Protein AF-A0A822HGH7-F1 (afdb_monomer_lite)

Sequence (177 aa):
ITEKNPNNEKKDKCKCSKGCSKRTCVCFKFGSGCNSSCGCGSSCQNMFNSLEYFFGNEKKYSANPCFSSWLVENVKNADELKQIDRKQLQQHIMKAACYSDACEFDDDLGEWAKEWKQISNDKKLNHMQKFFRMLLSNVQSSYYYSFCREDFEQDNCTWHCVKCQECVDWREWHCGE

Structure (mmCIF, N/CA/C/O backbone):
data_AF-A0A822HGH7-F1
#
_entry.id   AF-A0A822HGH7-F1
#
loop_
_atom_site.group_PDB
_atom_site.id
_atom_site.type_symbol
_atom_site.label_atom_id
_atom_site.label_alt_id
_atom_site.label_comp_id
_atom_site.label_asym_id
_atom_site.label_entity_id
_atom_site.label_seq_id
_atom_site.pdbx_PDB_ins_code
_atom_site.Cartn_x
_atom_site.Cartn_y
_atom_site.Cartn_z
_atom_site.occupancy
_atom_site.B_iso_or_equiv
_atom_site.auth_seq_id
_atom_site.auth_comp_id
_atom_site.auth_asym_id
_atom_site.auth_atom_id
_atom_site.pdbx_PDB_model_num
ATOM 1 N N . ILE A 1 1 ? 14.380 -26.237 8.081 1.00 32.56 1 ILE A N 1
ATOM 2 C CA . ILE A 1 1 ? 15.073 -25.334 7.133 1.00 32.56 1 ILE A CA 1
ATOM 3 C C . ILE A 1 1 ? 14.231 -24.071 7.096 1.00 32.56 1 ILE A C 1
ATOM 5 O O . ILE A 1 1 ? 13.066 -24.161 6.750 1.00 32.56 1 ILE A O 1
ATOM 9 N N . THR A 1 2 ? 14.737 -22.955 7.617 1.00 32.41 2 THR A N 1
ATOM 10 C CA . THR A 1 2 ? 14.019 -21.673 7.635 1.00 32.41 2 THR A CA 1
ATOM 11 C C . THR A 1 2 ? 14.131 -21.042 6.253 1.00 32.41 2 THR A C 1
ATOM 13 O O . THR A 1 2 ? 15.067 -20.291 5.975 1.00 32.41 2 THR A O 1
ATOM 16 N N . GLU A 1 3 ? 13.216 -21.401 5.355 1.00 34.50 3 GLU A N 1
ATOM 17 C CA . GLU A 1 3 ? 13.103 -20.727 4.065 1.00 34.50 3 GLU A CA 1
ATOM 18 C C . GLU A 1 3 ? 12.622 -19.299 4.319 1.00 34.50 3 GLU A C 1
ATOM 20 O O . GLU A 1 3 ? 11.503 -19.038 4.752 1.00 34.50 3 GLU A O 1
ATOM 25 N N . LYS A 1 4 ? 13.558 -18.363 4.165 1.00 36.59 4 LYS A N 1
ATOM 26 C CA . LYS A 1 4 ? 13.308 -16.933 4.287 1.00 36.59 4 LYS A CA 1
ATOM 27 C C . LYS A 1 4 ? 12.273 -16.544 3.236 1.00 36.59 4 LYS A C 1
ATOM 29 O O . LYS A 1 4 ? 12.488 -16.810 2.058 1.00 36.59 4 LYS A O 1
ATOM 34 N N . ASN A 1 5 ? 11.214 -15.856 3.664 1.00 43.38 5 ASN A N 1
ATOM 35 C CA . ASN A 1 5 ? 10.303 -15.134 2.779 1.00 43.38 5 ASN A CA 1
ATOM 36 C C . ASN A 1 5 ? 11.152 -14.342 1.750 1.00 43.38 5 ASN A C 1
ATOM 38 O O . ASN A 1 5 ? 11.937 -13.476 2.163 1.00 43.38 5 ASN A O 1
ATOM 42 N N . PRO A 1 6 ? 11.062 -14.641 0.437 1.00 42.78 6 PRO A N 1
ATOM 43 C CA . PRO A 1 6 ? 11.924 -14.049 -0.592 1.00 42.78 6 PRO A CA 1
ATOM 44 C C . PRO A 1 6 ? 11.742 -12.528 -0.729 1.00 42.78 6 PRO A C 1
ATOM 46 O O . PRO A 1 6 ? 12.527 -11.863 -1.401 1.00 42.78 6 PRO A O 1
ATOM 49 N N . ASN A 1 7 ? 10.751 -11.950 -0.045 1.00 48.47 7 ASN A N 1
ATOM 50 C CA . ASN A 1 7 ? 10.514 -10.510 0.014 1.00 48.47 7 ASN A CA 1
ATOM 51 C C . ASN A 1 7 ? 11.438 -9.751 0.988 1.00 48.47 7 ASN A C 1
ATOM 53 O O . ASN A 1 7 ? 11.320 -8.531 1.103 1.00 48.47 7 ASN A O 1
ATOM 57 N N . ASN A 1 8 ? 12.344 -10.439 1.696 1.00 43.16 8 ASN A N 1
ATOM 58 C CA . ASN A 1 8 ? 13.195 -9.839 2.732 1.00 43.16 8 ASN A CA 1
ATOM 59 C C . ASN A 1 8 ? 14.637 -9.523 2.268 1.00 43.16 8 ASN A C 1
ATOM 61 O O . ASN A 1 8 ? 15.512 -9.236 3.090 1.00 43.16 8 ASN A O 1
ATOM 65 N N . GLU A 1 9 ? 14.914 -9.574 0.960 1.00 47.47 9 GLU A N 1
ATOM 66 C CA . GLU A 1 9 ? 16.211 -9.172 0.402 1.00 47.47 9 GLU A CA 1
ATOM 67 C C . GLU A 1 9 ? 16.312 -7.658 0.139 1.00 47.47 9 GLU A C 1
ATOM 69 O O . GLU A 1 9 ? 15.328 -6.945 -0.051 1.00 47.47 9 GLU A O 1
ATOM 74 N N . LYS A 1 10 ? 17.550 -7.154 0.229 1.00 46.91 10 LYS A N 1
ATOM 75 C CA . LYS A 1 10 ? 17.938 -5.737 0.308 1.00 46.91 10 LYS A CA 1
ATOM 76 C C . LYS A 1 10 ? 17.188 -4.829 -0.676 1.00 46.91 10 LYS A C 1
ATOM 78 O O . LYS A 1 10 ? 17.052 -5.132 -1.851 1.00 46.91 10 LYS A O 1
ATOM 83 N N . LYS A 1 11 ? 16.828 -3.640 -0.169 1.00 55.25 11 LYS A N 1
ATOM 84 C CA . LYS A 1 11 ? 16.244 -2.491 -0.885 1.00 55.25 11 LYS A CA 1
ATOM 85 C C . LYS A 1 11 ? 17.078 -2.091 -2.108 1.00 55.25 11 LYS A C 1
ATOM 87 O O . LYS A 1 11 ? 17.896 -1.168 -2.035 1.00 55.25 11 LYS A O 1
ATOM 92 N N . ASP A 1 12 ? 16.853 -2.764 -3.226 1.00 67.81 12 ASP A N 1
ATOM 93 C CA . ASP A 1 12 ? 17.479 -2.422 -4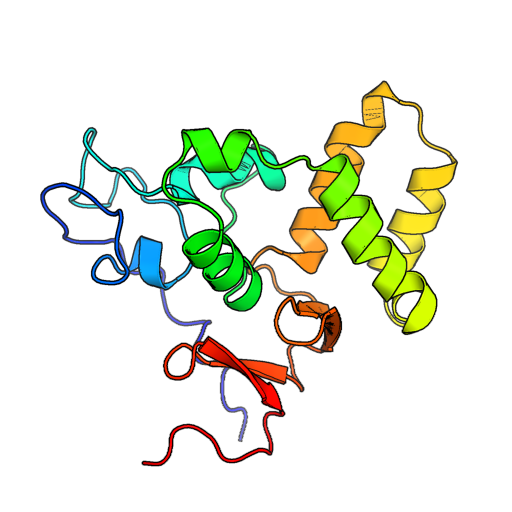.489 1.00 67.81 12 ASP A CA 1
ATOM 94 C C . ASP A 1 12 ? 16.965 -1.066 -4.971 1.00 67.81 12 ASP A C 1
ATOM 96 O O . ASP A 1 12 ? 15.771 -0.812 -5.139 1.00 67.81 12 ASP A O 1
ATOM 100 N N . LYS A 1 13 ? 17.910 -0.148 -5.160 1.00 86.69 13 LYS A N 1
ATOM 101 C CA . LYS A 1 13 ? 17.667 1.177 -5.727 1.00 86.69 13 LYS A CA 1
ATOM 102 C C . LYS A 1 13 ? 17.530 1.014 -7.234 1.00 86.69 13 LYS A C 1
ATOM 104 O O . LYS A 1 13 ? 18.386 0.392 -7.867 1.00 86.69 13 LYS A O 1
ATOM 109 N N . CYS A 1 14 ? 16.484 1.580 -7.835 1.00 92.88 14 CYS A N 1
ATOM 110 C CA . CYS A 1 14 ? 16.338 1.465 -9.282 1.00 92.88 14 CYS A CA 1
ATOM 111 C C . CYS A 1 14 ? 17.443 2.238 -10.019 1.00 92.88 14 CYS A C 1
ATOM 113 O O . CYS A 1 14 ? 17.867 3.313 -9.593 1.00 92.88 14 CYS A O 1
ATOM 115 N N . LYS A 1 15 ? 17.883 1.692 -11.157 1.00 93.31 15 LYS A N 1
ATOM 116 C CA . LYS A 1 15 ? 18.822 2.338 -12.092 1.00 93.31 15 LYS A CA 1
ATOM 117 C C . LYS A 1 15 ? 18.111 2.976 -13.293 1.00 93.31 15 LYS A C 1
ATOM 119 O O . LYS A 1 15 ? 18.757 3.343 -14.267 1.00 93.31 15 LYS A O 1
ATOM 124 N N . CYS A 1 16 ? 16.780 3.059 -13.254 1.00 93.44 16 CYS A N 1
ATOM 125 C CA . CYS A 1 16 ? 15.976 3.649 -14.322 1.00 93.44 16 CYS A CA 1
ATOM 126 C C . CYS A 1 16 ? 16.419 5.096 -14.550 1.00 93.44 16 CYS A C 1
ATOM 128 O O . CYS A 1 16 ? 16.528 5.834 -13.584 1.00 93.44 16 CYS A O 1
ATOM 130 N N . SER A 1 17 ? 16.661 5.510 -15.793 1.00 84.38 17 SER A N 1
ATOM 131 C CA . SER A 1 17 ? 17.126 6.870 -16.105 1.00 84.38 17 SER A CA 1
ATOM 132 C C . SER A 1 17 ? 15.992 7.898 -16.143 1.00 84.38 17 SER A C 1
ATOM 134 O O . SER A 1 17 ? 16.208 9.062 -15.822 1.00 84.38 17 SER A O 1
ATOM 136 N N . LYS A 1 18 ? 14.778 7.478 -16.522 1.00 75.62 18 LYS A N 1
ATOM 137 C CA . LYS A 1 18 ? 13.542 8.273 -16.486 1.00 75.62 18 LYS A CA 1
ATOM 138 C C . LYS A 1 18 ? 12.348 7.342 -16.303 1.00 75.62 18 LYS A C 1
ATOM 140 O O . LYS A 1 18 ? 12.293 6.292 -16.936 1.00 75.62 18 LYS A O 1
ATOM 145 N N . GLY A 1 19 ? 11.382 7.758 -15.487 1.00 80.75 19 GLY A N 1
ATOM 146 C CA . GLY A 1 19 ? 10.132 7.023 -15.297 1.00 80.75 19 GLY A CA 1
ATOM 147 C C . GLY A 1 19 ? 10.284 5.740 -14.469 1.00 80.75 19 GLY A C 1
ATOM 148 O O . GLY A 1 19 ? 11.284 5.030 -14.523 1.00 80.75 19 GLY A O 1
ATOM 149 N N . CYS A 1 20 ? 9.271 5.462 -13.654 1.00 94.69 20 CYS A N 1
ATOM 150 C CA . CYS A 1 20 ? 9.178 4.289 -12.781 1.00 94.69 20 CYS A CA 1
ATOM 151 C C . CYS A 1 20 ? 7.702 3.893 -12.636 1.00 94.69 20 CYS A C 1
ATOM 153 O O . CYS A 1 20 ? 7.227 3.666 -11.536 1.00 94.69 20 CYS A O 1
ATOM 155 N N . SER A 1 21 ? 6.970 3.882 -13.750 1.00 93.38 21 SER A N 1
ATOM 156 C CA . SER A 1 21 ? 5.523 3.627 -13.806 1.00 93.38 21 SER A CA 1
ATOM 157 C C . SER A 1 21 ? 5.171 2.181 -14.177 1.00 93.38 21 SER A C 1
ATOM 159 O O . SER A 1 21 ? 4.024 1.880 -14.486 1.00 93.38 21 SER A O 1
ATOM 161 N N . LYS A 1 22 ? 6.165 1.286 -14.230 1.00 91.62 22 LYS A N 1
ATOM 162 C CA . LYS A 1 22 ? 6.011 -0.114 -14.646 1.00 91.62 22 LYS A CA 1
ATOM 163 C C . LYS A 1 22 ? 6.891 -1.028 -13.800 1.00 91.62 22 LYS A C 1
ATOM 165 O O . LYS A 1 22 ? 7.917 -0.594 -13.272 1.00 91.62 22 LYS A O 1
ATOM 170 N N . ARG A 1 23 ? 6.554 -2.323 -13.779 1.00 90.62 23 ARG A N 1
ATOM 171 C CA . ARG A 1 23 ? 7.273 -3.386 -13.043 1.00 90.62 23 ARG A CA 1
ATOM 172 C C . ARG A 1 23 ? 8.715 -3.647 -13.518 1.00 90.62 23 ARG A C 1
ATOM 174 O O . ARG A 1 23 ? 9.424 -4.423 -12.891 1.00 90.62 23 ARG A O 1
ATOM 181 N N . THR A 1 24 ? 9.181 -2.983 -14.580 1.00 91.38 24 THR A N 1
ATOM 182 C CA . THR A 1 24 ? 10.606 -2.961 -14.963 1.00 91.38 24 THR A CA 1
ATOM 183 C C . THR A 1 24 ? 11.463 -2.156 -13.983 1.00 91.38 24 THR A C 1
ATOM 185 O O . THR A 1 24 ? 12.662 -2.399 -13.866 1.00 91.38 24 THR A O 1
ATOM 188 N N . CYS A 1 25 ? 10.866 -1.210 -13.251 1.00 93.88 25 CYS A N 1
ATOM 189 C CA . CYS A 1 25 ? 11.508 -0.564 -12.115 1.00 93.88 25 CYS A CA 1
ATOM 190 C C . CYS A 1 25 ? 11.420 -1.476 -10.889 1.00 93.88 25 CYS A C 1
ATOM 192 O O . CYS A 1 25 ? 10.323 -1.839 -10.471 1.00 93.88 25 CYS A O 1
ATOM 194 N N . VAL A 1 26 ? 12.562 -1.783 -10.269 1.00 92.56 26 VAL A N 1
ATOM 195 C CA . VAL A 1 26 ? 12.615 -2.619 -9.059 1.00 92.56 26 VAL A CA 1
ATOM 196 C C . VAL A 1 26 ? 11.815 -2.020 -7.895 1.00 92.56 26 VAL A C 1
ATOM 198 O O . VAL A 1 26 ? 11.091 -2.745 -7.223 1.00 92.56 26 VAL A O 1
ATOM 201 N N . CYS A 1 27 ? 11.840 -0.694 -7.710 1.00 94.31 27 CYS A N 1
ATOM 202 C CA . CYS A 1 27 ? 11.059 -0.047 -6.655 1.00 94.31 27 CYS A CA 1
ATOM 203 C C . CYS A 1 27 ? 9.555 -0.253 -6.883 1.00 94.31 27 CYS A C 1
ATOM 205 O O . CYS A 1 27 ? 8.849 -0.665 -5.966 1.00 94.31 27 CYS A O 1
ATOM 207 N N . PHE A 1 28 ? 9.091 -0.044 -8.122 1.00 94.75 28 PHE A N 1
ATOM 208 C CA . PHE A 1 28 ? 7.693 -0.247 -8.508 1.00 94.75 28 PHE A CA 1
ATOM 209 C C . PHE A 1 28 ? 7.278 -1.717 -8.396 1.00 94.75 28 PHE A C 1
ATOM 211 O O . PHE A 1 28 ? 6.211 -2.019 -7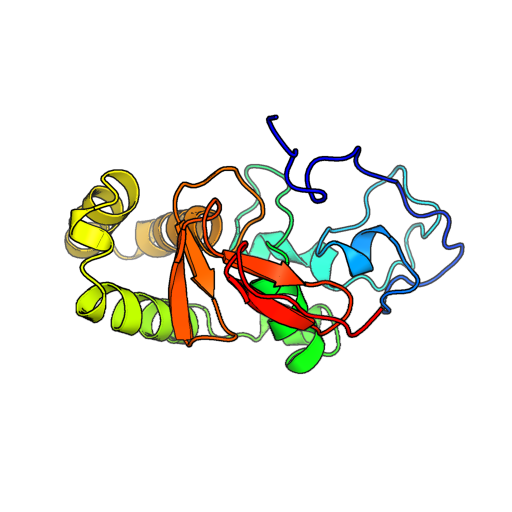.874 1.00 94.75 28 PHE A O 1
ATOM 218 N N . LYS A 1 29 ? 8.134 -2.642 -8.849 1.00 91.94 29 LYS A N 1
ATOM 219 C CA . LYS A 1 29 ? 7.896 -4.090 -8.779 1.00 91.94 29 LYS A CA 1
ATOM 220 C C . LYS A 1 29 ? 7.600 -4.562 -7.354 1.00 91.94 29 LYS A C 1
ATOM 222 O O . LYS A 1 29 ? 6.755 -5.433 -7.189 1.00 91.94 29 LYS A O 1
ATOM 227 N N . PHE A 1 30 ? 8.282 -3.984 -6.367 1.00 91.19 30 PHE A N 1
ATOM 228 C CA . PHE A 1 30 ? 8.161 -4.336 -4.951 1.00 91.19 30 PHE A CA 1
ATOM 229 C C . PHE A 1 30 ? 7.308 -3.343 -4.142 1.00 91.19 30 PHE A C 1
ATOM 231 O O . PHE A 1 30 ? 7.491 -3.215 -2.934 1.00 91.19 30 PHE A O 1
ATOM 238 N N . GLY A 1 31 ? 6.412 -2.586 -4.790 1.00 94.38 31 GLY A N 1
ATOM 239 C CA . GLY A 1 31 ? 5.454 -1.725 -4.084 1.00 94.38 31 GLY A CA 1
ATOM 240 C C . GLY A 1 31 ? 6.093 -0.607 -3.255 1.00 94.38 31 GLY A C 1
ATOM 241 O O . GLY A 1 31 ? 5.539 -0.178 -2.243 1.00 94.38 31 GLY A O 1
ATOM 242 N N . SER A 1 32 ? 7.287 -0.148 -3.633 1.00 94.56 32 SER A N 1
ATOM 243 C CA . SER A 1 32 ? 8.067 0.833 -2.876 1.00 94.56 32 SER A CA 1
ATOM 244 C C . SER A 1 32 ? 8.275 2.124 -3.662 1.00 94.56 32 SER A C 1
ATOM 246 O O . SER A 1 32 ? 8.492 2.116 -4.877 1.00 94.56 32 SER A O 1
ATOM 248 N N . GLY A 1 33 ? 8.230 3.256 -2.959 1.00 94.44 33 GLY A N 1
ATOM 249 C CA . GLY A 1 33 ? 8.607 4.548 -3.524 1.00 94.44 33 GLY A CA 1
ATOM 250 C C . GLY A 1 33 ? 10.103 4.613 -3.849 1.00 94.44 33 GLY A C 1
ATOM 251 O O . GLY A 1 33 ? 10.945 4.053 -3.142 1.00 94.44 33 GLY A O 1
ATOM 252 N N . CYS A 1 34 ? 10.445 5.332 -4.912 1.00 94.38 34 CYS A N 1
ATOM 253 C CA . CYS A 1 34 ? 11.821 5.710 -5.202 1.00 94.38 34 CYS A CA 1
ATOM 254 C C . CYS A 1 34 ? 12.305 6.778 -4.206 1.00 94.38 34 CYS A C 1
ATOM 256 O O . CYS A 1 34 ? 11.528 7.542 -3.639 1.00 94.38 34 CYS A O 1
ATOM 258 N N . ASN A 1 35 ? 13.618 6.847 -3.998 1.00 91.06 35 ASN A N 1
ATOM 259 C CA . ASN A 1 35 ? 14.254 7.837 -3.128 1.00 91.06 35 ASN A CA 1
ATOM 260 C C . ASN A 1 35 ? 15.434 8.514 -3.838 1.00 91.06 35 ASN A C 1
ATOM 262 O O . ASN A 1 35 ? 15.737 8.199 -4.987 1.00 91.06 35 ASN A O 1
ATOM 266 N N . SER A 1 36 ? 16.124 9.420 -3.141 1.00 90.38 36 SER A N 1
ATOM 267 C CA . SER A 1 36 ? 17.263 10.184 -3.673 1.00 90.38 36 SER A CA 1
ATOM 268 C C . SER A 1 36 ? 18.424 9.329 -4.186 1.00 90.38 36 SER A C 1
ATOM 270 O O . SER A 1 36 ? 19.259 9.822 -4.932 1.00 90.38 36 SER A O 1
ATOM 272 N N . SER A 1 37 ? 18.494 8.052 -3.806 1.00 90.25 37 SER A N 1
ATOM 273 C CA . SER A 1 37 ? 19.515 7.136 -4.311 1.00 90.25 37 SER A CA 1
ATOM 274 C C . SER A 1 37 ? 19.102 6.367 -5.572 1.00 90.25 37 SER A C 1
ATOM 276 O O . SER A 1 37 ? 19.864 5.519 -6.033 1.00 90.25 37 SER A O 1
ATOM 278 N N . CYS A 1 38 ? 17.895 6.586 -6.092 1.00 93.25 38 CYS A N 1
ATOM 279 C CA . CYS A 1 38 ? 17.419 5.979 -7.332 1.00 93.25 38 CYS A CA 1
ATOM 280 C C . CYS A 1 38 ? 17.852 6.811 -8.546 1.00 93.25 38 CYS A C 1
ATOM 282 O O . CYS A 1 38 ? 17.830 8.039 -8.503 1.00 93.25 38 CYS A O 1
ATOM 284 N N . GLY A 1 39 ? 18.164 6.149 -9.662 1.00 92.94 39 GLY A N 1
ATOM 285 C CA . GLY A 1 39 ? 18.589 6.812 -10.902 1.00 92.94 39 GLY A CA 1
ATOM 286 C C . GLY A 1 39 ? 17.500 7.641 -11.593 1.00 92.94 39 GLY A C 1
ATOM 287 O O . GLY A 1 39 ? 17.812 8.463 -12.448 1.00 92.94 39 GLY A O 1
ATOM 288 N N . CYS A 1 40 ? 16.228 7.453 -11.224 1.00 93.75 40 CYS A N 1
ATOM 289 C CA . CYS A 1 40 ? 15.083 8.038 -11.928 1.00 93.75 40 CYS A CA 1
ATOM 290 C C . CYS A 1 40 ? 14.934 9.552 -11.739 1.00 93.75 40 CYS A C 1
ATOM 292 O O . CYS A 1 40 ? 14.176 10.186 -12.477 1.00 93.75 40 CYS A O 1
ATOM 294 N N . GLY A 1 41 ? 15.627 10.114 -10.743 1.00 89.56 41 GLY A N 1
ATOM 295 C CA . GLY A 1 41 ? 15.672 11.547 -10.474 1.00 89.56 41 GLY A CA 1
ATOM 296 C C . GLY A 1 41 ? 14.300 12.187 -10.244 1.00 89.56 41 GLY A C 1
ATOM 297 O O . GLY A 1 41 ? 13.344 11.542 -9.807 1.00 89.56 41 GLY A O 1
ATOM 298 N N . SER A 1 42 ? 14.212 13.483 -10.549 1.00 88.19 42 SER A N 1
ATOM 299 C CA . SER A 1 42 ? 13.023 14.320 -10.331 1.00 88.19 42 SER A CA 1
ATOM 300 C C . SER A 1 42 ? 11.853 14.006 -11.267 1.00 88.19 42 SER A C 1
ATOM 302 O O . SER A 1 42 ? 10.717 14.333 -10.948 1.00 88.19 42 SER A O 1
ATOM 304 N N . SER A 1 43 ? 12.093 13.341 -12.399 1.00 89.12 43 SER A N 1
ATOM 305 C CA . SER A 1 43 ? 11.044 12.946 -13.352 1.00 89.12 43 SER A CA 1
ATOM 306 C C . SER A 1 43 ? 10.432 11.572 -13.038 1.00 89.12 43 SER A C 1
ATOM 308 O O . SER A 1 43 ? 9.799 10.960 -13.900 1.00 89.12 43 SER A O 1
ATOM 310 N N . CYS A 1 44 ? 10.642 11.047 -11.828 1.00 94.69 44 CYS A N 1
ATOM 311 C CA . CYS A 1 44 ? 10.113 9.756 -11.404 1.00 94.69 44 CYS A CA 1
ATOM 312 C C . CYS A 1 44 ? 8.575 9.742 -11.432 1.00 94.69 44 CYS A C 1
ATOM 314 O O . CYS A 1 44 ? 7.927 10.584 -10.824 1.00 94.69 44 CYS A O 1
ATOM 316 N N . GLN A 1 45 ? 8.003 8.743 -12.105 1.00 94.81 45 GLN A N 1
ATOM 317 C CA . GLN A 1 45 ? 6.551 8.534 -12.225 1.00 94.81 45 GLN A CA 1
ATOM 318 C C . GLN A 1 45 ? 6.068 7.347 -11.374 1.00 94.81 45 GLN A C 1
ATOM 320 O O . GLN A 1 45 ? 5.078 6.700 -11.702 1.00 94.81 45 GLN A O 1
ATOM 325 N N . ASN A 1 46 ? 6.813 6.992 -10.323 1.00 96.06 46 ASN A N 1
ATOM 326 C CA . ASN A 1 46 ? 6.427 5.902 -9.435 1.00 96.06 46 ASN A CA 1
ATOM 327 C C . ASN A 1 46 ? 5.267 6.343 -8.541 1.00 96.06 46 ASN A C 1
ATOM 329 O O . ASN A 1 46 ? 5.465 7.159 -7.642 1.00 96.06 46 ASN A O 1
ATOM 333 N N . MET A 1 47 ? 4.073 5.786 -8.754 1.00 96.75 47 MET A N 1
ATOM 334 C CA . MET A 1 47 ? 2.903 6.108 -7.931 1.00 96.75 47 MET A CA 1
ATOM 335 C C . MET A 1 47 ? 3.111 5.762 -6.449 1.00 96.75 47 MET A C 1
ATOM 337 O O . MET A 1 47 ? 2.590 6.455 -5.577 1.00 96.75 47 MET A O 1
ATOM 341 N N . PHE A 1 48 ? 3.961 4.774 -6.142 1.00 96.62 48 PHE A N 1
ATOM 342 C CA . PHE A 1 48 ? 4.296 4.409 -4.765 1.00 96.62 48 PHE A CA 1
ATOM 343 C C . PHE A 1 48 ? 5.115 5.485 -4.027 1.00 96.62 48 PHE A C 1
ATOM 345 O O . PHE A 1 48 ? 5.320 5.388 -2.819 1.00 96.62 48 PHE A O 1
ATOM 352 N N . ASN A 1 49 ? 5.551 6.550 -4.712 1.00 94.81 49 ASN A N 1
ATOM 353 C CA . ASN A 1 49 ? 6.102 7.738 -4.056 1.00 94.81 49 ASN A CA 1
ATOM 354 C C . ASN A 1 49 ? 5.072 8.479 -3.197 1.00 94.81 49 ASN A C 1
ATOM 356 O O . ASN A 1 49 ? 5.492 9.284 -2.379 1.00 94.81 49 ASN A O 1
ATOM 360 N N . SER A 1 50 ? 3.772 8.227 -3.395 1.00 96.19 50 SER A N 1
ATOM 361 C CA . SER A 1 50 ? 2.665 8.851 -2.659 1.00 96.19 50 SER A CA 1
ATOM 362 C C . SER A 1 50 ? 2.018 7.928 -1.621 1.00 96.19 50 SER A C 1
ATOM 364 O O . SER A 1 50 ? 0.898 8.179 -1.177 1.00 96.19 50 SER A O 1
ATOM 366 N N . LEU A 1 51 ? 2.712 6.863 -1.205 1.00 96.62 51 LEU A N 1
ATOM 367 C CA . LEU A 1 51 ? 2.214 5.929 -0.190 1.00 96.62 51 LEU A CA 1
ATOM 368 C C . LEU A 1 51 ? 1.991 6.571 1.188 1.00 96.62 51 LEU A C 1
ATOM 370 O O . LEU A 1 51 ? 1.221 6.033 1.983 1.00 96.62 51 LEU A O 1
ATOM 374 N N . GLU A 1 52 ? 2.574 7.740 1.474 1.00 95.69 52 GLU A N 1
ATOM 375 C CA . GLU A 1 52 ? 2.227 8.514 2.671 1.00 95.69 52 GLU A CA 1
ATOM 376 C C . GLU A 1 52 ? 0.736 8.866 2.764 1.00 95.69 52 GLU A C 1
ATOM 378 O O . GLU A 1 52 ? 0.219 9.070 3.864 1.00 95.69 52 GLU A O 1
ATOM 383 N N . TYR A 1 53 ? 0.022 8.886 1.633 1.00 95.94 53 TYR A N 1
ATOM 384 C CA . TYR A 1 53 ? -1.427 9.045 1.619 1.00 95.94 53 TYR A CA 1
ATOM 385 C C . TYR A 1 53 ? -2.113 7.953 2.456 1.00 95.94 53 TYR A C 1
ATOM 387 O O . TYR A 1 53 ? -3.036 8.246 3.217 1.00 95.94 53 TYR A O 1
ATOM 395 N N . PHE A 1 54 ? -1.617 6.715 2.408 1.00 96.50 54 PHE A N 1
ATOM 396 C CA . PHE A 1 54 ? -2.128 5.607 3.219 1.00 96.50 54 PHE A CA 1
ATOM 397 C C . PHE A 1 54 ? -1.429 5.495 4.569 1.00 96.50 54 PHE A C 1
ATOM 399 O O . PHE A 1 54 ? -2.087 5.280 5.580 1.00 96.50 54 PHE A O 1
ATOM 406 N N . PHE A 1 55 ? -0.107 5.648 4.605 1.00 95.88 55 PHE A N 1
ATOM 407 C CA . PHE A 1 55 ? 0.687 5.233 5.767 1.00 95.88 55 PHE A CA 1
ATOM 408 C C . PHE A 1 55 ? 1.126 6.376 6.689 1.00 95.88 55 PHE A C 1
ATOM 410 O O . PHE A 1 55 ? 1.663 6.127 7.773 1.00 95.88 55 PHE A O 1
ATOM 417 N N . GLY A 1 56 ? 0.877 7.622 6.288 1.00 94.38 56 GLY A N 1
ATOM 418 C CA . GLY A 1 56 ? 1.390 8.804 6.967 1.00 94.38 56 GLY A CA 1
ATOM 419 C C . GLY A 1 56 ? 2.862 9.074 6.650 1.00 94.38 56 GLY A C 1
ATOM 420 O O . GLY A 1 56 ? 3.521 8.333 5.920 1.00 94.38 56 GLY A O 1
ATOM 421 N N . ASN A 1 57 ? 3.374 10.173 7.205 1.00 92.50 57 ASN A N 1
ATOM 422 C CA . ASN A 1 57 ? 4.716 10.693 6.915 1.00 92.50 57 ASN A CA 1
ATOM 423 C C . ASN A 1 57 ? 5.772 10.328 7.973 1.00 92.50 57 ASN A C 1
ATOM 425 O O . ASN A 1 57 ? 6.925 10.722 7.833 1.00 92.50 57 ASN A O 1
ATOM 429 N N . GLU A 1 58 ? 5.394 9.593 9.025 1.00 85.62 58 GLU A N 1
ATOM 430 C CA . GLU A 1 58 ? 6.269 9.268 10.165 1.00 85.62 58 GLU A CA 1
ATOM 431 C C . GLU A 1 58 ? 7.536 8.510 9.738 1.00 85.62 58 GLU A C 1
ATOM 433 O O . GLU A 1 58 ? 8.635 8.776 10.219 1.00 85.62 58 GLU A O 1
ATOM 438 N N . LYS A 1 59 ? 7.384 7.563 8.806 1.00 87.31 59 LYS A N 1
ATOM 439 C CA . LYS A 1 59 ? 8.483 6.838 8.163 1.00 87.31 59 LYS A CA 1
ATOM 440 C C . LYS A 1 59 ? 8.090 6.452 6.742 1.00 87.31 59 LYS A C 1
ATOM 442 O O . LYS A 1 59 ? 6.921 6.498 6.369 1.00 87.31 59 LYS A O 1
ATOM 447 N N . LYS A 1 60 ? 9.074 6.064 5.929 1.00 89.38 60 LYS A N 1
ATOM 448 C CA . LYS A 1 60 ? 8.817 5.549 4.580 1.00 89.38 60 LYS A CA 1
ATOM 449 C C . LYS A 1 60 ? 8.426 4.073 4.649 1.00 89.38 60 LYS A C 1
ATOM 451 O O . LYS A 1 60 ? 9.236 3.237 5.046 1.00 89.38 60 LYS A O 1
ATOM 456 N N . TYR A 1 61 ? 7.199 3.786 4.232 1.00 93.69 61 TYR A N 1
ATOM 457 C CA . TYR A 1 61 ? 6.637 2.443 4.107 1.00 93.69 61 TYR A CA 1
ATOM 458 C C . TYR A 1 61 ? 6.581 2.031 2.632 1.00 93.69 61 TYR A C 1
ATOM 460 O O . TYR A 1 61 ? 6.432 2.879 1.751 1.00 93.69 61 TYR A O 1
ATOM 468 N N . SER A 1 62 ? 6.681 0.731 2.371 1.00 94.88 62 SER A N 1
ATOM 469 C CA . SER A 1 62 ? 6.278 0.120 1.101 1.00 94.88 62 SER A CA 1
ATOM 470 C C . SER A 1 62 ? 4.952 -0.607 1.295 1.00 94.88 62 SER A C 1
ATOM 472 O O . SER A 1 62 ? 4.641 -1.025 2.411 1.00 94.88 62 SER A O 1
ATOM 474 N N . ALA A 1 63 ? 4.177 -0.754 0.226 1.00 96.06 63 ALA A N 1
ATOM 475 C CA . ALA A 1 63 ? 3.005 -1.619 0.216 1.00 96.06 63 ALA A CA 1
ATOM 476 C C . ALA A 1 63 ? 3.444 -3.089 0.310 1.00 96.06 63 ALA A C 1
ATOM 478 O O . ALA A 1 63 ? 4.494 -3.446 -0.232 1.00 96.06 63 ALA A O 1
ATOM 479 N N . ASN A 1 64 ? 2.659 -3.931 0.984 1.00 94.50 64 ASN A N 1
ATOM 480 C CA . ASN A 1 64 ? 2.843 -5.378 0.874 1.00 94.50 64 ASN A CA 1
ATOM 481 C C . ASN A 1 64 ? 2.544 -5.831 -0.572 1.00 94.50 64 ASN A C 1
ATOM 483 O O . ASN A 1 64 ? 1.908 -5.084 -1.330 1.00 94.50 64 ASN A O 1
ATOM 487 N N . PRO A 1 65 ? 3.000 -7.023 -0.996 1.00 93.94 65 PRO A N 1
ATOM 488 C CA . PRO A 1 65 ? 2.904 -7.389 -2.402 1.00 93.94 65 PRO A CA 1
ATOM 489 C C . PRO A 1 65 ? 1.453 -7.479 -2.904 1.00 93.94 65 PRO A C 1
ATOM 491 O O . PRO A 1 65 ? 1.184 -6.985 -3.997 1.00 93.94 65 PRO A O 1
ATOM 494 N N . CYS A 1 66 ? 0.508 -7.976 -2.096 1.00 95.44 66 CYS A N 1
ATOM 495 C CA . CYS A 1 66 ? -0.905 -8.062 -2.482 1.00 95.44 66 CYS A CA 1
ATOM 496 C C . CYS A 1 66 ? -1.533 -6.677 -2.720 1.00 95.44 66 CYS A C 1
ATOM 498 O O . CYS A 1 66 ? -2.068 -6.408 -3.796 1.00 95.44 66 CYS A O 1
ATOM 500 N N . PHE A 1 67 ? -1.389 -5.752 -1.766 1.00 97.06 67 PHE A N 1
ATOM 501 C CA . PHE A 1 67 ? -1.887 -4.383 -1.909 1.00 97.06 67 PHE A CA 1
ATOM 502 C C . PHE A 1 67 ? -1.200 -3.642 -3.059 1.00 97.06 67 PHE A C 1
ATOM 504 O O . PHE A 1 67 ? -1.834 -2.867 -3.774 1.00 97.06 67 PHE A O 1
ATOM 511 N N . SER A 1 68 ? 0.096 -3.890 -3.274 1.00 96.00 68 SER A N 1
ATOM 512 C CA . SER A 1 68 ? 0.821 -3.293 -4.395 1.00 96.00 68 SER A CA 1
ATOM 513 C C . SER A 1 68 ? 0.252 -3.732 -5.746 1.00 96.00 68 SER A C 1
ATOM 515 O O . SER A 1 68 ? 0.118 -2.897 -6.639 1.00 96.00 68 SER A O 1
ATOM 517 N N . SER A 1 69 ? -0.132 -5.003 -5.885 1.00 95.81 69 SER A N 1
ATOM 518 C CA . SER A 1 69 ? -0.745 -5.534 -7.103 1.00 95.81 69 SER A CA 1
ATOM 519 C C . SER A 1 69 ? -2.143 -4.974 -7.315 1.00 95.81 69 SER A C 1
ATOM 521 O O . SER A 1 69 ? -2.410 -4.447 -8.394 1.00 95.81 69 SER A O 1
ATOM 523 N N . TRP A 1 70 ? -2.966 -4.940 -6.261 1.00 96.94 70 TRP A N 1
ATOM 524 C CA . TRP A 1 70 ? -4.280 -4.298 -6.303 1.00 96.94 70 TRP A CA 1
ATOM 525 C C . TRP A 1 70 ? -4.187 -2.828 -6.738 1.00 96.94 70 TRP A C 1
ATOM 527 O O . TRP A 1 70 ? -4.938 -2.386 -7.606 1.00 96.94 70 TRP A O 1
ATOM 537 N N . LEU A 1 71 ? -3.223 -2.063 -6.208 1.00 96.81 71 LEU A N 1
ATOM 538 C CA . LEU A 1 71 ? -3.011 -0.679 -6.638 1.00 96.81 71 LEU A CA 1
ATOM 539 C C . LEU A 1 71 ? -2.650 -0.594 -8.126 1.00 96.81 71 LEU A C 1
ATOM 541 O O . LEU A 1 71 ? -3.176 0.265 -8.820 1.00 96.81 71 LEU A O 1
ATOM 545 N N . VAL A 1 72 ? -1.761 -1.455 -8.627 1.00 94.75 72 VAL A N 1
ATOM 546 C CA . VAL A 1 72 ? -1.337 -1.435 -10.042 1.00 94.75 72 VAL A CA 1
ATOM 547 C C . VAL A 1 72 ? -2.496 -1.735 -10.995 1.00 94.75 72 VAL A C 1
ATOM 549 O O . VAL A 1 72 ? -2.516 -1.215 -12.109 1.00 94.75 72 VAL A O 1
ATOM 552 N N . GLU A 1 73 ? -3.453 -2.554 -10.570 1.00 94.50 73 GLU A N 1
ATOM 553 C CA . GLU A 1 73 ? -4.643 -2.892 -11.355 1.00 94.50 73 GLU A CA 1
ATOM 554 C C . GLU A 1 73 ? -5.702 -1.785 -11.335 1.00 94.50 73 GLU A C 1
ATOM 556 O O . GLU A 1 73 ? -6.387 -1.569 -12.333 1.00 94.50 73 GLU A O 1
ATOM 561 N N . ASN A 1 74 ? -5.816 -1.059 -10.220 1.00 95.00 74 ASN A N 1
ATOM 562 C CA . ASN A 1 74 ? -6.905 -0.108 -9.987 1.00 95.00 74 ASN A CA 1
ATOM 563 C C . ASN A 1 74 ? -6.498 1.365 -10.145 1.00 95.00 74 ASN A C 1
ATOM 565 O O . ASN A 1 74 ? -7.358 2.244 -10.142 1.00 95.00 74 ASN A O 1
ATOM 569 N N . VAL A 1 75 ? -5.201 1.657 -10.273 1.00 95.44 75 VAL A N 1
ATOM 570 C CA . VAL A 1 75 ? -4.662 3.020 -10.258 1.00 95.44 75 VAL A CA 1
ATOM 571 C C . VAL A 1 75 ? -3.590 3.195 -11.327 1.00 95.44 75 VAL A C 1
ATOM 573 O O . VAL A 1 75 ? -2.644 2.414 -11.416 1.00 95.44 75 VAL A O 1
ATOM 576 N N . LYS A 1 76 ? -3.676 4.275 -12.114 1.00 92.19 76 LYS A N 1
ATOM 577 C CA . LYS A 1 76 ? -2.708 4.533 -13.197 1.00 92.19 76 LYS A CA 1
ATOM 578 C C . LYS A 1 76 ? -1.510 5.380 -12.777 1.00 92.19 76 LYS A C 1
ATOM 580 O O . LYS A 1 76 ? -0.457 5.314 -13.413 1.00 92.19 76 LYS A O 1
ATOM 585 N N . ASN A 1 77 ? -1.671 6.243 -11.777 1.00 94.44 77 ASN A N 1
ATOM 586 C CA . ASN A 1 77 ? -0.670 7.239 -11.392 1.00 94.44 77 ASN A CA 1
ATOM 587 C C . ASN A 1 77 ? -0.850 7.718 -9.937 1.00 94.44 77 ASN A C 1
ATOM 589 O O . ASN A 1 77 ? -1.780 7.329 -9.237 1.00 94.44 77 ASN A O 1
ATOM 593 N N . ALA A 1 78 ? 0.063 8.575 -9.474 1.00 94.56 78 ALA A N 1
ATOM 594 C CA . ALA A 1 78 ? 0.058 9.093 -8.106 1.00 94.56 78 ALA A CA 1
ATOM 595 C C . ALA A 1 78 ? -1.174 9.950 -7.759 1.00 94.56 78 ALA A C 1
ATOM 597 O O . ALA A 1 78 ? -1.546 10.018 -6.588 1.00 94.56 78 ALA A O 1
ATOM 598 N N . ASP A 1 79 ? -1.793 10.612 -8.737 1.00 95.75 79 ASP A N 1
ATOM 599 C CA . ASP A 1 79 ? -2.952 11.473 -8.492 1.00 95.75 79 ASP A CA 1
ATOM 600 C C . ASP A 1 79 ? -4.220 10.640 -8.316 1.00 95.75 79 ASP A C 1
ATOM 602 O O . ASP A 1 79 ? -4.970 10.871 -7.370 1.00 95.75 79 ASP A O 1
ATOM 606 N N . GLU A 1 80 ? -4.412 9.611 -9.143 1.00 96.69 80 GLU A N 1
ATOM 607 C CA . GLU A 1 80 ? -5.483 8.624 -8.956 1.00 96.69 80 GLU A CA 1
ATOM 608 C C . GLU A 1 80 ? -5.321 7.860 -7.629 1.00 96.69 80 GLU A C 1
ATOM 610 O O . GLU A 1 80 ? -6.304 7.629 -6.927 1.00 96.69 80 GLU A O 1
ATOM 615 N N . LEU A 1 81 ? -4.085 7.556 -7.206 1.00 96.38 81 LEU A N 1
ATOM 616 C CA . LEU A 1 81 ? -3.821 6.916 -5.909 1.00 96.38 81 LEU A CA 1
ATOM 617 C C . LEU A 1 81 ? -4.382 7.746 -4.747 1.00 96.38 81 LEU A C 1
ATOM 619 O O . LEU A 1 81 ? -4.984 7.208 -3.818 1.00 96.38 81 LEU A O 1
ATOM 623 N N . LYS A 1 82 ? -4.201 9.069 -4.809 1.00 96.00 82 LYS A N 1
ATOM 624 C CA . LYS A 1 82 ? -4.689 10.012 -3.792 1.00 96.00 82 LYS A CA 1
ATOM 625 C C . LYS A 1 82 ? -6.205 10.216 -3.842 1.00 96.00 82 LYS A C 1
ATOM 627 O O . LYS A 1 82 ? -6.755 10.789 -2.907 1.00 96.00 82 LYS A O 1
ATOM 632 N N . GLN A 1 83 ? -6.875 9.768 -4.903 1.00 96.00 83 GLN A N 1
ATOM 633 C CA . GLN A 1 83 ? -8.334 9.817 -5.025 1.00 96.00 83 GLN A CA 1
ATOM 634 C C . GLN A 1 83 ? -9.020 8.598 -4.406 1.00 96.00 83 GLN A C 1
ATOM 636 O O . GLN A 1 83 ? -10.235 8.628 -4.221 1.00 96.00 83 GLN A O 1
ATOM 641 N N . ILE A 1 84 ? -8.272 7.551 -4.034 1.00 96.19 84 ILE A N 1
ATOM 642 C CA . ILE A 1 84 ? -8.839 6.402 -3.324 1.00 96.19 84 ILE A CA 1
ATOM 643 C C . ILE A 1 84 ? -9.511 6.876 -2.029 1.00 96.19 84 ILE A C 1
ATOM 645 O O . ILE A 1 84 ? -8.887 7.521 -1.172 1.00 96.19 84 ILE A O 1
ATOM 649 N N . ASP A 1 85 ? -10.785 6.511 -1.870 1.00 95.69 85 ASP A N 1
ATOM 650 C CA . ASP A 1 85 ? -11.547 6.765 -0.655 1.00 95.69 85 ASP A CA 1
ATOM 651 C C . ASP A 1 85 ? -11.072 5.830 0.462 1.00 95.69 85 ASP A C 1
ATOM 653 O O . ASP A 1 85 ? -11.474 4.671 0.589 1.00 95.69 85 ASP A O 1
ATOM 657 N N . ARG A 1 86 ? -10.201 6.371 1.313 1.00 94.50 86 ARG A N 1
ATOM 658 C CA . ARG A 1 86 ? -9.647 5.664 2.468 1.00 94.50 86 ARG A CA 1
ATOM 659 C C . ARG A 1 86 ? -10.718 5.226 3.468 1.00 94.50 86 ARG A C 1
ATOM 661 O O . ARG A 1 86 ? -10.526 4.210 4.124 1.00 94.50 86 ARG A O 1
ATOM 668 N N . LYS A 1 87 ? -11.840 5.941 3.596 1.00 92.00 87 LYS A N 1
ATOM 669 C CA . LYS A 1 87 ? -12.906 5.527 4.521 1.00 92.00 87 LYS A CA 1
ATOM 670 C C . LYS A 1 87 ? -13.617 4.288 3.996 1.00 92.00 87 LYS A C 1
ATOM 672 O O . LYS A 1 87 ? -13.822 3.352 4.761 1.00 92.00 87 LYS A O 1
ATOM 677 N N . GLN A 1 88 ? -13.942 4.263 2.705 1.00 94.06 88 GLN A N 1
ATOM 678 C CA . GLN A 1 88 ? -14.543 3.081 2.084 1.00 94.06 88 GLN A CA 1
ATOM 679 C C . GLN A 1 88 ? -13.591 1.885 2.115 1.00 94.06 88 GLN A C 1
ATOM 681 O O . GLN A 1 88 ? -14.002 0.797 2.509 1.00 94.06 88 GLN A O 1
ATOM 686 N N . LEU A 1 89 ? -12.308 2.095 1.800 1.00 95.00 89 LEU A N 1
ATOM 687 C CA . LEU A 1 89 ? -11.299 1.038 1.887 1.00 95.00 89 LEU A CA 1
ATOM 688 C C . LEU A 1 89 ? -11.184 0.482 3.315 1.00 95.00 89 LEU A C 1
ATOM 690 O O . LEU A 1 89 ? -11.187 -0.729 3.513 1.00 95.00 89 LEU A O 1
ATOM 694 N N . GLN A 1 90 ? -11.138 1.356 4.324 1.00 92.25 90 GLN A N 1
ATOM 695 C CA . GLN A 1 90 ? -11.097 0.944 5.726 1.00 92.25 90 GLN A CA 1
ATOM 696 C C . GLN A 1 90 ? -12.346 0.145 6.126 1.00 92.25 90 GLN A C 1
ATOM 698 O O . GLN A 1 90 ? -12.217 -0.883 6.783 1.00 92.25 90 GLN A O 1
ATOM 703 N N . GLN A 1 91 ? -13.544 0.578 5.725 1.00 89.38 91 GLN A N 1
ATOM 704 C CA . GLN A 1 91 ? -14.791 -0.144 5.999 1.00 89.38 91 GLN A CA 1
ATOM 705 C C . GLN A 1 91 ? -14.830 -1.519 5.330 1.00 89.38 91 GLN A C 1
ATOM 707 O O . GLN A 1 91 ? -15.286 -2.477 5.948 1.00 89.38 91 GLN A O 1
ATOM 712 N N . HIS A 1 92 ? -14.341 -1.618 4.093 1.00 91.00 92 HIS A N 1
ATOM 713 C CA . HIS A 1 92 ? -14.258 -2.877 3.360 1.00 91.00 92 HIS A CA 1
ATOM 714 C C . HIS A 1 92 ? -13.343 -3.882 4.074 1.00 91.00 92 HIS A C 1
ATOM 716 O O . HIS A 1 92 ? -13.788 -4.979 4.404 1.00 91.00 92 HIS A O 1
ATOM 722 N N . ILE A 1 93 ? -12.120 -3.470 4.423 1.00 91.81 93 ILE A N 1
ATOM 723 C CA . ILE A 1 93 ? -11.163 -4.320 5.150 1.00 91.81 93 ILE A CA 1
ATOM 724 C C . ILE A 1 93 ? -11.714 -4.695 6.536 1.00 91.81 93 ILE A C 1
ATOM 726 O O . ILE A 1 93 ? -11.660 -5.851 6.943 1.00 91.81 93 ILE A O 1
ATOM 730 N N . MET A 1 94 ? -12.303 -3.740 7.264 1.00 83.38 94 MET A N 1
ATOM 731 C CA . MET A 1 94 ? -12.904 -4.009 8.576 1.00 83.38 94 MET A CA 1
ATOM 732 C C . MET A 1 94 ? -14.071 -4.990 8.508 1.00 83.38 94 MET A C 1
ATOM 734 O O . MET A 1 94 ? -14.266 -5.767 9.438 1.00 83.38 94 MET A O 1
ATOM 738 N N . LYS A 1 95 ? -14.863 -4.952 7.432 1.00 82.75 95 LYS A N 1
ATOM 739 C CA . LYS A 1 95 ? -15.964 -5.894 7.249 1.00 82.75 95 LYS A CA 1
ATOM 740 C C . LYS A 1 95 ? -15.433 -7.324 7.204 1.00 82.75 95 LYS A C 1
ATOM 742 O O . LYS A 1 95 ? -16.010 -8.159 7.883 1.00 82.75 95 LYS A O 1
ATOM 747 N N . ALA A 1 96 ? -14.346 -7.578 6.475 1.00 81.25 96 ALA A N 1
ATOM 748 C CA . ALA A 1 96 ? -13.698 -8.888 6.463 1.00 81.25 96 ALA A CA 1
ATOM 749 C C . ALA A 1 96 ? -13.186 -9.285 7.861 1.00 81.25 96 ALA A C 1
ATOM 751 O O . ALA A 1 96 ? -13.442 -10.396 8.307 1.00 81.25 96 ALA A O 1
ATOM 752 N N . ALA A 1 97 ? -12.600 -8.341 8.608 1.00 71.94 97 ALA A N 1
ATOM 753 C CA . ALA A 1 97 ? -12.038 -8.590 9.943 1.00 71.94 97 ALA A CA 1
ATOM 754 C C . ALA A 1 97 ? -13.088 -9.057 10.961 1.00 71.94 97 ALA A C 1
ATOM 756 O O . ALA A 1 97 ? -12.800 -9.865 11.837 1.00 71.94 97 ALA A O 1
ATOM 757 N N . CYS A 1 98 ? -14.310 -8.525 10.851 1.00 60.81 98 CYS A N 1
ATOM 758 C CA . CYS A 1 98 ? -15.436 -8.912 11.698 1.00 60.81 98 CYS A CA 1
ATOM 759 C C . CYS A 1 98 ? -15.970 -10.321 11.397 1.00 60.81 98 CYS A C 1
ATOM 761 O O . CYS A 1 98 ? -16.736 -10.834 12.206 1.00 60.81 98 CYS A O 1
ATOM 763 N N . TYR A 1 99 ? -15.638 -10.907 10.242 1.00 57.81 99 TYR A N 1
ATOM 764 C CA . TYR A 1 99 ? -16.055 -12.264 9.873 1.00 57.81 99 TYR A CA 1
ATOM 765 C C . TYR A 1 99 ? -14.966 -13.311 10.113 1.00 57.81 99 TYR A C 1
ATOM 767 O O . TYR A 1 99 ? -15.309 -14.473 10.301 1.00 57.81 99 TYR A O 1
ATOM 775 N N . SER A 1 100 ? -13.688 -12.925 10.105 1.00 58.66 100 SER A N 1
ATOM 776 C CA . SER A 1 100 ? -12.561 -13.860 10.217 1.00 58.66 100 SER A CA 1
ATOM 777 C C . SER A 1 100 ? -12.003 -14.036 11.628 1.00 58.66 100 SER A C 1
ATOM 779 O O . SER A 1 100 ? -10.924 -14.603 11.781 1.00 58.66 100 SER A O 1
ATOM 781 N N . ASP A 1 101 ? -12.691 -13.530 12.660 1.00 64.12 101 ASP A N 1
ATOM 782 C CA . ASP A 1 101 ? -12.224 -13.508 14.058 1.00 64.12 101 ASP A CA 1
ATOM 783 C C . ASP A 1 101 ? -10.804 -12.911 14.219 1.00 64.12 101 ASP A C 1
ATOM 785 O O . ASP A 1 101 ? -10.175 -13.014 15.269 1.00 64.12 101 ASP A O 1
ATOM 789 N N . ALA A 1 102 ? -10.273 -12.231 13.193 1.00 65.00 102 ALA A N 1
ATOM 790 C CA . ALA A 1 102 ? -8.885 -11.774 13.147 1.00 65.00 102 ALA A CA 1
ATOM 791 C C . ALA A 1 102 ? -8.581 -10.765 14.264 1.00 65.00 102 ALA A C 1
ATOM 793 O O . ALA A 1 102 ? -7.487 -10.749 14.819 1.00 65.00 102 ALA A O 1
ATOM 794 N N . CYS A 1 103 ? -9.574 -9.957 14.647 1.00 67.31 103 CYS A N 1
ATOM 795 C CA . CYS A 1 103 ? -9.472 -9.048 15.790 1.00 67.31 103 CYS A CA 1
ATOM 796 C C . CYS A 1 103 ? -9.424 -9.761 17.155 1.00 67.31 103 CYS A C 1
ATOM 798 O O . CYS A 1 103 ? -9.114 -9.107 18.149 1.00 67.31 103 CYS A O 1
ATOM 800 N N . GLU A 1 104 ? -9.776 -11.047 17.226 1.00 71.56 104 GLU A N 1
ATOM 801 C CA . GLU A 1 104 ? -9.657 -11.871 18.436 1.00 71.56 104 GLU A CA 1
ATOM 802 C C . GLU A 1 104 ? -8.279 -12.533 18.542 1.00 71.56 104 GLU A C 1
ATOM 804 O O . GLU A 1 104 ? -7.787 -12.738 19.650 1.00 71.56 104 GLU A O 1
ATOM 809 N N . PHE A 1 105 ? -7.647 -12.840 17.405 1.00 69.25 105 PHE A N 1
ATOM 810 C CA . PHE A 1 105 ? -6.355 -13.532 17.348 1.00 69.25 105 PHE A CA 1
ATOM 811 C C . PHE A 1 105 ? -5.139 -12.605 17.228 1.00 69.25 105 PHE A C 1
ATOM 813 O O . PHE A 1 105 ? -4.015 -13.050 17.464 1.00 69.25 105 PHE A O 1
ATOM 820 N N . ASP A 1 106 ? -5.342 -11.342 16.851 1.00 77.69 106 ASP A N 1
ATOM 821 C CA . ASP A 1 106 ? -4.291 -10.332 16.750 1.00 77.69 106 ASP A CA 1
ATOM 822 C C . ASP A 1 106 ? -4.549 -9.198 17.754 1.00 77.69 106 ASP A C 1
ATOM 824 O O . ASP A 1 106 ? -5.462 -8.380 17.589 1.00 77.69 106 ASP A O 1
ATOM 828 N N . ASP A 1 107 ? -3.740 -9.172 18.817 1.00 82.50 107 ASP A N 1
ATOM 829 C CA . ASP A 1 107 ? -3.869 -8.218 19.924 1.00 82.50 107 ASP A CA 1
ATOM 830 C C . ASP A 1 107 ? -3.776 -6.760 19.449 1.00 82.50 107 ASP A C 1
ATOM 832 O O . ASP A 1 107 ? -4.534 -5.907 19.925 1.00 82.50 107 ASP A O 1
ATOM 836 N N . ASP A 1 108 ? -2.905 -6.473 18.474 1.00 83.75 108 ASP A N 1
ATOM 837 C CA . ASP A 1 108 ? -2.707 -5.120 17.955 1.00 83.75 108 ASP A CA 1
ATOM 838 C C . ASP A 1 108 ? -3.949 -4.651 17.176 1.00 83.75 108 ASP A C 1
ATOM 840 O O . ASP A 1 108 ? -4.378 -3.496 17.307 1.00 83.75 108 ASP A O 1
ATOM 844 N N . LEU A 1 109 ? -4.558 -5.527 16.364 1.00 82.50 109 LEU A N 1
ATOM 845 C CA . LEU A 1 109 ? -5.804 -5.229 15.647 1.00 82.50 109 LEU A CA 1
ATOM 846 C C . LEU A 1 109 ? -6.988 -5.106 16.605 1.00 82.50 109 LEU A C 1
ATOM 848 O O . LEU A 1 109 ? -7.825 -4.209 16.441 1.00 82.50 109 LEU A O 1
ATOM 852 N N . GLY A 1 110 ? -7.050 -5.967 17.620 1.00 83.50 110 GLY A N 1
ATOM 853 C CA . GLY A 1 110 ? -8.055 -5.905 18.675 1.00 83.50 110 GLY A CA 1
ATOM 854 C C . GLY A 1 110 ? -7.987 -4.594 19.465 1.00 83.50 110 GLY A C 1
ATOM 855 O O . GLY A 1 110 ? -9.018 -3.949 19.690 1.00 83.50 110 GLY A O 1
ATOM 856 N N . GLU A 1 111 ? -6.787 -4.155 19.856 1.00 87.38 111 GLU A N 1
ATOM 857 C CA . GLU A 1 111 ? -6.562 -2.862 20.511 1.00 87.38 111 GLU A CA 1
ATOM 858 C C . GLU A 1 111 ? -6.957 -1.706 19.588 1.00 87.38 111 GLU A C 1
ATOM 860 O O . GLU A 1 111 ? -7.755 -0.845 19.973 1.00 87.38 111 GLU A O 1
ATOM 865 N N . TRP A 1 112 ? -6.503 -1.740 18.332 1.00 89.31 112 TRP A N 1
ATOM 866 C CA . TRP A 1 112 ? -6.857 -0.733 17.339 1.00 89.31 112 TRP A CA 1
ATOM 867 C C . TRP A 1 112 ? -8.380 -0.570 17.196 1.00 89.31 112 TRP A C 1
ATOM 869 O O . TRP A 1 112 ? -8.887 0.559 17.180 1.00 89.31 112 TRP A O 1
ATOM 879 N N . ALA A 1 113 ? -9.126 -1.677 17.124 1.00 85.38 113 ALA A N 1
ATOM 880 C CA . ALA A 1 113 ? -10.579 -1.668 16.961 1.00 85.38 113 ALA A CA 1
ATOM 881 C C . ALA A 1 113 ? -11.313 -1.118 18.197 1.00 85.38 113 ALA A C 1
ATOM 883 O O . ALA A 1 113 ? -12.342 -0.443 18.057 1.00 85.38 113 ALA A O 1
ATOM 884 N N . LYS A 1 114 ? -10.790 -1.371 19.405 1.00 86.62 114 LYS A N 1
ATOM 885 C CA . LYS A 1 114 ? -11.301 -0.786 20.658 1.00 86.62 114 LYS A CA 1
ATOM 886 C C . LYS A 1 114 ? -11.087 0.726 20.678 1.00 86.62 114 LYS A C 1
ATOM 888 O O . LYS A 1 114 ? -12.041 1.468 20.918 1.00 86.62 114 LYS A O 1
ATOM 893 N N . GLU A 1 115 ? -9.877 1.180 20.355 1.00 90.06 115 GLU A N 1
ATOM 894 C CA . GLU A 1 115 ? -9.521 2.603 20.308 1.00 90.06 115 GLU A CA 1
ATOM 895 C C . GLU A 1 115 ? -10.375 3.363 19.279 1.00 90.06 115 GLU A C 1
ATOM 897 O O . GLU A 1 115 ? -10.927 4.420 19.588 1.00 90.06 115 GLU A O 1
ATOM 902 N N . TRP A 1 116 ? -10.586 2.801 18.081 1.00 88.62 116 TRP A N 1
ATOM 903 C CA . TRP A 1 116 ? -11.355 3.446 17.006 1.00 88.62 116 TRP A CA 1
ATOM 904 C C . TRP A 1 116 ? -12.768 3.883 17.427 1.00 88.62 116 TRP A C 1
ATOM 906 O O . TRP A 1 116 ? -13.261 4.921 16.977 1.00 88.62 116 TRP A O 1
ATOM 916 N N . LYS A 1 117 ? -13.418 3.107 18.305 1.00 86.81 117 LYS A N 1
ATOM 917 C CA . LYS A 1 117 ? -14.767 3.394 18.823 1.00 86.81 117 LYS A CA 1
ATOM 918 C C . LYS A 1 117 ? -14.791 4.567 19.806 1.00 86.81 117 LYS A C 1
ATOM 920 O O . LYS A 1 117 ? -15.840 5.180 19.979 1.00 86.81 117 LYS A O 1
ATOM 925 N N . 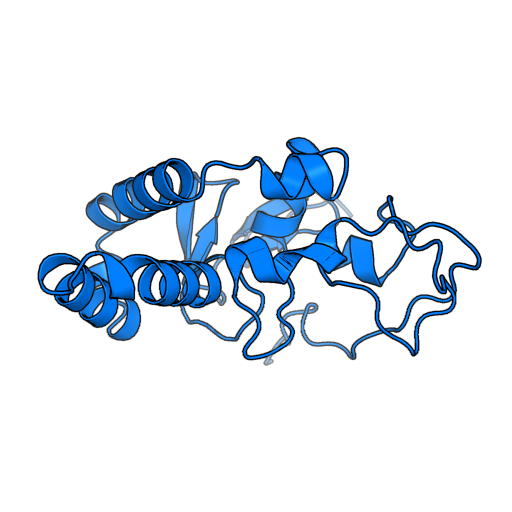GLN A 1 118 ? -13.664 4.861 20.449 1.00 90.62 118 GLN A N 1
ATOM 926 C CA . GLN A 1 118 ? -13.568 5.815 21.556 1.00 90.62 118 GLN A CA 1
ATOM 927 C C . GLN A 1 118 ? -12.899 7.135 21.154 1.00 90.62 118 GLN A C 1
ATOM 929 O O . GLN A 1 118 ? -13.109 8.155 21.810 1.00 90.62 118 GLN A O 1
ATOM 934 N N . ILE A 1 119 ? -12.098 7.145 20.086 1.00 92.00 119 ILE A N 1
ATOM 935 C CA . ILE A 1 119 ? -11.357 8.342 19.680 1.00 92.00 119 ILE A CA 1
ATOM 936 C C . ILE A 1 119 ? -12.225 9.401 18.991 1.00 92.00 119 ILE A C 1
ATOM 938 O O . ILE A 1 119 ? -13.168 9.125 18.241 1.00 92.00 119 ILE A O 1
ATOM 942 N N . SER A 1 120 ? -11.825 10.653 19.193 1.00 92.44 120 SER A N 1
ATOM 943 C CA . SER A 1 120 ? -12.389 11.825 18.537 1.00 92.44 120 SER A CA 1
ATOM 944 C C . SER A 1 120 ? -12.043 11.879 17.041 1.00 92.44 120 SER A C 1
ATOM 946 O O . SER A 1 120 ? -11.063 11.294 16.571 1.00 92.44 120 SER A O 1
ATOM 948 N N . ASN A 1 121 ? -12.861 12.593 16.261 1.00 88.88 121 ASN A N 1
ATOM 949 C CA . ASN A 1 121 ? -12.731 12.641 14.799 1.00 88.88 121 ASN A CA 1
ATOM 950 C C . ASN A 1 121 ? -11.388 13.216 14.311 1.00 88.88 121 ASN A C 1
ATOM 952 O O . ASN A 1 121 ? -10.903 12.791 13.267 1.00 88.88 121 ASN A O 1
ATOM 956 N N . ASP A 1 122 ? -10.775 14.135 15.057 1.00 89.94 122 ASP A N 1
ATOM 957 C CA . ASP A 1 122 ? -9.459 14.715 14.758 1.00 89.94 122 ASP A CA 1
ATOM 958 C C . ASP A 1 122 ? -8.322 13.681 14.829 1.00 89.94 122 ASP A C 1
ATOM 960 O O . ASP A 1 122 ? -7.356 13.772 14.072 1.00 89.94 122 ASP A O 1
ATOM 964 N N . LYS A 1 123 ? -8.463 12.639 15.660 1.00 91.12 123 LYS A N 1
ATOM 965 C CA . LYS A 1 123 ? -7.473 11.555 15.791 1.00 91.12 123 LYS A CA 1
ATOM 966 C C . LYS A 1 123 ? -7.702 10.400 14.820 1.00 91.12 123 LYS A C 1
ATOM 968 O O . LYS A 1 123 ? -6.779 9.624 14.564 1.00 91.12 123 LYS A O 1
ATOM 973 N N . LYS A 1 124 ? -8.903 10.291 14.238 1.00 88.94 124 LYS A N 1
ATOM 974 C CA . LYS A 1 124 ? -9.268 9.180 13.343 1.00 88.94 124 LYS A CA 1
ATOM 975 C C . LYS A 1 124 ? -8.365 9.066 12.122 1.00 88.94 124 LYS A C 1
ATOM 977 O O . LYS A 1 124 ? -8.126 7.956 11.667 1.00 88.94 124 LYS A O 1
ATOM 982 N N . LEU A 1 125 ? -7.829 10.169 11.600 1.00 91.50 125 LEU A N 1
ATOM 983 C CA . LEU A 1 125 ? -6.920 10.098 10.455 1.00 91.50 125 LEU A CA 1
ATOM 984 C C . LEU A 1 125 ? -5.652 9.300 10.789 1.00 91.50 125 LEU A C 1
ATOM 986 O O . LEU A 1 125 ? -5.346 8.332 10.099 1.00 91.50 125 LEU A O 1
ATOM 990 N N . ASN A 1 126 ? -4.950 9.674 11.859 1.00 91.88 126 ASN A N 1
ATOM 991 C CA . ASN A 1 126 ? -3.721 8.992 12.270 1.00 91.88 126 ASN A CA 1
ATOM 992 C C . ASN A 1 126 ? -4.008 7.544 12.686 1.00 91.88 126 ASN A C 1
ATOM 994 O O . ASN A 1 126 ? -3.246 6.638 12.350 1.00 91.88 126 ASN A O 1
ATOM 998 N N . HIS A 1 127 ? -5.145 7.312 13.349 1.00 92.12 127 HIS A N 1
ATOM 999 C CA . HIS A 1 127 ? -5.584 5.966 13.712 1.00 92.12 127 HIS A CA 1
ATOM 1000 C C . HIS A 1 127 ? -5.835 5.093 12.480 1.00 92.12 127 HIS A C 1
ATOM 1002 O O . HIS A 1 127 ? -5.341 3.975 12.398 1.00 92.12 127 HIS A O 1
ATOM 1008 N N . MET A 1 128 ? -6.518 5.616 11.462 1.00 93.44 128 MET A N 1
ATOM 1009 C CA . MET A 1 128 ? -6.728 4.921 10.188 1.00 93.44 128 MET A CA 1
ATOM 1010 C C . MET A 1 128 ? -5.404 4.647 9.458 1.00 93.44 128 MET A C 1
ATOM 1012 O O . MET A 1 128 ? -5.237 3.597 8.849 1.00 93.44 128 MET A O 1
ATOM 1016 N N . GLN A 1 129 ? -4.426 5.549 9.541 1.00 94.69 129 GLN A N 1
ATOM 1017 C CA . GLN A 1 129 ? -3.098 5.283 8.985 1.00 94.69 129 GLN A CA 1
ATOM 1018 C C . GLN A 1 129 ? -2.379 4.158 9.748 1.00 94.69 129 GLN A C 1
ATOM 1020 O O . GLN A 1 129 ? -1.741 3.327 9.107 1.00 94.69 129 GLN A O 1
ATOM 1025 N N . LYS A 1 130 ? -2.531 4.053 11.083 1.00 92.69 130 LYS A N 1
ATOM 1026 C CA . LYS A 1 130 ? -2.052 2.893 11.873 1.00 92.69 130 LYS A CA 1
ATOM 1027 C C . LYS A 1 130 ? -2.632 1.582 11.335 1.00 92.69 130 LYS A C 1
ATOM 1029 O O . LYS A 1 130 ? -1.858 0.675 11.048 1.00 92.69 130 LYS A O 1
ATOM 1034 N N . PHE A 1 131 ? -3.939 1.539 11.082 1.00 92.50 131 PHE A N 1
ATOM 1035 C CA . PHE A 1 131 ? -4.621 0.384 10.486 1.00 92.50 131 PHE A CA 1
ATOM 1036 C C . PHE A 1 131 ? -4.027 -0.029 9.138 1.00 92.50 131 PHE A C 1
ATOM 1038 O O . PHE A 1 131 ? -3.634 -1.177 8.942 1.00 92.50 131 PHE A O 1
ATOM 1045 N N . PHE A 1 132 ? -3.888 0.922 8.210 1.00 95.44 132 PHE A N 1
ATOM 1046 C CA . PHE A 1 132 ? -3.322 0.623 6.895 1.00 95.44 132 PHE A CA 1
ATOM 1047 C C . PHE A 1 132 ? -1.872 0.167 6.969 1.00 95.44 132 PHE A C 1
ATOM 1049 O O . PHE A 1 132 ? -1.464 -0.688 6.192 1.00 95.44 132 PHE A O 1
ATOM 1056 N N . ARG A 1 133 ? -1.078 0.691 7.904 1.00 94.25 133 ARG A N 1
ATOM 1057 C CA . ARG A 1 133 ? 0.291 0.205 8.092 1.00 94.25 133 ARG A CA 1
ATOM 1058 C C . ARG A 1 133 ? 0.325 -1.252 8.524 1.00 94.25 133 ARG A C 1
ATOM 1060 O O . ARG A 1 133 ? 1.137 -1.996 7.989 1.00 94.25 133 ARG A O 1
ATOM 1067 N N . MET A 1 134 ? -0.538 -1.645 9.453 1.00 90.69 134 MET A N 1
ATOM 1068 C CA . MET A 1 134 ? -0.582 -3.020 9.949 1.00 90.69 134 MET A CA 1
ATOM 1069 C C . MET A 1 134 ? -0.961 -4.005 8.839 1.00 90.69 134 MET A C 1
ATOM 1071 O O . MET A 1 134 ? -0.355 -5.060 8.732 1.00 90.69 134 MET A O 1
ATOM 1075 N N . LEU A 1 135 ? -1.910 -3.631 7.975 1.00 93.00 135 LEU A N 1
ATOM 1076 C CA . LEU A 1 135 ? -2.545 -4.585 7.058 1.00 93.00 135 LEU A CA 1
ATOM 1077 C C . LEU A 1 135 ? -2.113 -4.490 5.599 1.00 93.00 135 LEU A C 1
ATOM 1079 O O . LEU A 1 135 ? -2.250 -5.460 4.859 1.00 93.00 135 LEU A O 1
ATOM 1083 N N . LEU A 1 136 ? -1.641 -3.321 5.167 1.00 95.88 136 LEU A N 1
ATOM 1084 C CA . LEU A 1 136 ? -1.378 -3.017 3.758 1.00 95.88 136 LEU A CA 1
ATOM 1085 C C . LEU A 1 136 ? 0.092 -2.679 3.486 1.00 95.88 136 LEU A C 1
ATOM 1087 O O . LEU A 1 136 ? 0.500 -2.598 2.326 1.00 95.88 136 LEU A O 1
ATOM 1091 N N . SER A 1 137 ? 0.897 -2.443 4.526 1.00 94.69 137 SER A N 1
ATOM 1092 C CA . SER A 1 137 ? 2.325 -2.161 4.364 1.00 94.69 137 SER A CA 1
ATOM 1093 C C . SER A 1 137 ? 3.168 -3.428 4.488 1.00 94.69 137 SER A C 1
ATOM 1095 O O . SER A 1 137 ? 2.747 -4.408 5.085 1.00 94.69 137 SER A O 1
ATOM 1097 N N . ASN A 1 138 ? 4.383 -3.400 3.947 1.00 90.00 138 ASN A N 1
ATOM 1098 C CA . ASN A 1 138 ? 5.343 -4.503 4.033 1.00 90.00 138 ASN A CA 1
ATOM 1099 C C . ASN A 1 138 ? 6.116 -4.516 5.371 1.00 90.00 138 ASN A C 1
ATOM 1101 O O . ASN A 1 138 ? 7.312 -4.809 5.409 1.00 90.00 138 ASN A O 1
ATOM 1105 N N . VAL A 1 139 ? 5.484 -4.065 6.455 1.00 84.75 139 VAL A N 1
ATOM 1106 C CA . VAL A 1 139 ? 6.044 -4.166 7.809 1.00 84.75 139 VAL A CA 1
ATOM 1107 C C . VAL A 1 139 ? 5.775 -5.577 8.320 1.00 84.75 139 VAL A C 1
ATOM 1109 O O . VAL A 1 139 ? 4.748 -6.155 7.991 1.00 84.75 139 VAL A O 1
ATOM 1112 N N . GLN A 1 140 ? 6.696 -6.127 9.116 1.00 73.94 140 GLN A N 1
ATOM 1113 C CA . GLN A 1 140 ? 6.472 -7.413 9.773 1.00 73.94 140 GLN A CA 1
ATOM 1114 C C . GLN A 1 140 ? 5.234 -7.316 10.668 1.00 73.94 140 GLN A C 1
ATOM 1116 O O . GLN A 1 140 ? 5.238 -6.583 11.654 1.00 73.94 140 GLN A O 1
ATOM 1121 N N . SER A 1 141 ? 4.196 -8.038 10.269 1.00 76.81 141 SER A N 1
ATOM 1122 C CA . SER A 1 141 ? 2.931 -8.226 10.964 1.00 76.81 141 SER A CA 1
ATOM 1123 C C . SER A 1 141 ? 2.589 -9.708 10.860 1.00 76.81 141 SER A C 1
ATOM 1125 O O . SER A 1 141 ? 2.956 -10.353 9.876 1.00 76.81 141 SER A O 1
ATOM 1127 N N . SER A 1 142 ? 1.908 -10.253 11.863 1.00 80.75 142 SER A N 1
ATOM 1128 C CA . SER A 1 142 ? 1.429 -11.638 11.817 1.00 80.75 142 SER A CA 1
ATOM 1129 C C . SER A 1 142 ? 0.380 -11.825 10.723 1.00 80.75 142 SER A C 1
ATOM 1131 O O . SER A 1 142 ? 0.325 -12.887 10.107 1.00 80.75 142 SER A O 1
ATOM 1133 N N . TYR A 1 143 ? -0.400 -10.774 10.454 1.00 86.69 143 TYR A N 1
ATOM 1134 C CA . TYR A 1 143 ? -1.479 -10.770 9.476 1.00 86.69 143 TYR A CA 1
ATOM 1135 C C . TYR A 1 143 ? -1.363 -9.606 8.493 1.00 86.69 143 TYR A C 1
ATOM 1137 O O . TYR A 1 143 ? -0.912 -8.510 8.839 1.00 86.69 143 TYR A O 1
ATOM 1145 N N . TYR A 1 144 ? -1.848 -9.822 7.275 1.00 91.00 144 TYR A N 1
ATOM 1146 C CA . TYR A 1 144 ? -2.095 -8.777 6.286 1.00 91.00 144 TYR A CA 1
ATOM 1147 C C . TYR A 1 144 ? -3.468 -8.976 5.641 1.00 91.00 144 TYR A C 1
ATOM 1149 O O . TYR A 1 144 ? -4.045 -10.059 5.703 1.00 91.00 144 TYR A O 1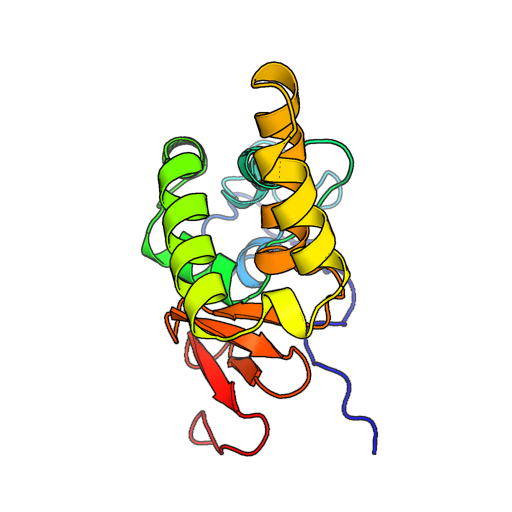
ATOM 1157 N N . TYR A 1 145 ? -3.997 -7.930 5.005 1.00 93.50 145 TYR A N 1
ATOM 1158 C CA . TYR A 1 145 ? -5.228 -8.059 4.228 1.00 93.50 145 TYR A CA 1
ATOM 1159 C C . TYR A 1 145 ? -4.923 -8.482 2.787 1.00 93.50 145 TYR A C 1
ATOM 1161 O O . TYR A 1 145 ? -4.174 -7.800 2.077 1.00 93.50 145 TYR A O 1
ATOM 1169 N N . SER A 1 146 ? -5.516 -9.593 2.356 1.00 94.12 146 SER A N 1
ATOM 1170 C CA . SER A 1 146 ? -5.395 -10.136 1.007 1.00 94.12 146 SER A CA 1
ATOM 1171 C C . SER A 1 146 ? -6.551 -9.665 0.130 1.00 94.12 146 SER A C 1
ATOM 1173 O O . SER A 1 146 ? -7.680 -10.119 0.270 1.00 94.12 146 SER A O 1
ATOM 1175 N N . PHE A 1 147 ? -6.263 -8.811 -0.853 1.00 95.12 147 PHE A N 1
ATOM 1176 C CA . PHE A 1 147 ? -7.233 -8.442 -1.892 1.00 95.12 147 PHE A CA 1
ATOM 1177 C C . PHE A 1 147 ? -7.548 -9.598 -2.846 1.00 95.12 147 PHE A C 1
ATOM 1179 O O . PHE A 1 147 ? -8.608 -9.603 -3.453 1.00 95.12 147 PHE A O 1
ATOM 1186 N N . CYS A 1 148 ? -6.651 -10.581 -2.980 1.00 94.50 148 CYS A N 1
ATOM 1187 C CA . CYS A 1 148 ? -6.899 -11.756 -3.818 1.00 94.50 148 CYS A CA 1
ATOM 1188 C C . CYS A 1 148 ? -7.967 -12.681 -3.217 1.00 94.50 148 CYS A C 1
ATOM 1190 O O . CYS A 1 148 ? -8.656 -13.374 -3.957 1.00 94.50 148 CYS A O 1
ATOM 1192 N N . ARG A 1 149 ? -8.062 -12.727 -1.883 1.00 91.88 149 ARG A N 1
ATOM 1193 C CA . ARG A 1 149 ? -8.963 -13.627 -1.141 1.00 91.88 149 ARG A CA 1
ATOM 1194 C C . ARG A 1 149 ? -10.060 -12.890 -0.369 1.00 91.88 149 ARG A C 1
ATOM 1196 O O . ARG A 1 149 ? -10.907 -13.529 0.236 1.00 91.88 149 ARG A O 1
ATOM 1203 N N . GLU A 1 150 ? -10.027 -11.560 -0.404 1.00 91.75 150 GLU A N 1
ATOM 1204 C CA . GLU A 1 150 ? -10.902 -10.647 0.338 1.00 91.75 150 GLU A CA 1
ATOM 1205 C C . GLU A 1 150 ? -10.914 -10.869 1.866 1.00 91.75 150 GLU A C 1
ATOM 1207 O O . GLU A 1 150 ? -11.869 -10.473 2.536 1.00 91.75 150 GLU A O 1
ATOM 1212 N N . ASP A 1 151 ? -9.837 -11.428 2.435 1.00 89.88 151 ASP A N 1
ATOM 1213 C CA . ASP A 1 151 ? -9.745 -11.788 3.859 1.00 89.88 151 ASP A CA 1
ATOM 1214 C C . ASP A 1 151 ? -8.340 -11.570 4.464 1.00 89.88 151 ASP A C 1
ATOM 1216 O O . ASP A 1 151 ? -7.387 -11.178 3.781 1.00 89.88 151 ASP A O 1
ATOM 1220 N N . PHE A 1 152 ? -8.228 -11.781 5.774 1.00 88.88 152 PHE A N 1
ATOM 1221 C CA . PHE A 1 152 ? -7.008 -11.702 6.564 1.00 88.88 152 PHE A CA 1
ATOM 1222 C C . PHE A 1 152 ? -6.202 -12.984 6.432 1.00 88.88 152 PHE A C 1
ATOM 1224 O O . PHE A 1 152 ? -6.695 -14.085 6.645 1.00 88.88 152 PHE A O 1
ATOM 1231 N N . GLU A 1 153 ? -4.925 -12.821 6.123 1.00 88.31 153 GLU A N 1
ATOM 1232 C CA . GLU A 1 153 ? -4.018 -13.925 5.864 1.00 88.31 153 GLU A CA 1
ATOM 1233 C C . GLU A 1 153 ? -2.805 -13.828 6.777 1.00 88.31 153 GLU A C 1
ATOM 1235 O O . GLU A 1 153 ? -2.263 -12.740 6.990 1.00 88.31 153 GLU A O 1
ATOM 1240 N N . GLN A 1 154 ? -2.366 -14.971 7.305 1.00 86.00 154 GLN A N 1
ATOM 1241 C CA . GLN A 1 154 ? -1.136 -15.035 8.087 1.00 86.00 154 GLN A CA 1
ATOM 1242 C C . GLN A 1 154 ? 0.072 -14.984 7.149 1.00 86.00 154 GLN A C 1
ATOM 1244 O O . GLN A 1 154 ? 0.158 -15.770 6.201 1.00 86.00 154 GLN A O 1
ATOM 1249 N N . ASP A 1 155 ? 1.036 -14.103 7.431 1.00 80.62 155 ASP A N 1
ATOM 1250 C CA . ASP A 1 155 ? 2.219 -13.894 6.573 1.00 80.62 155 ASP A CA 1
ATOM 1251 C C . ASP A 1 155 ? 3.082 -15.163 6.415 1.00 80.62 155 ASP A C 1
ATOM 1253 O O . ASP A 1 155 ? 3.776 -15.340 5.417 1.00 80.62 155 ASP A O 1
ATOM 1257 N N . ASN A 1 156 ? 3.018 -16.089 7.379 1.00 84.06 156 ASN A N 1
ATOM 1258 C CA . ASN A 1 156 ? 3.733 -17.367 7.329 1.00 84.06 156 ASN A CA 1
ATOM 1259 C C . ASN A 1 156 ? 2.976 -18.490 6.594 1.00 84.06 156 ASN A C 1
ATOM 1261 O O . ASN A 1 156 ? 3.583 -19.525 6.321 1.00 84.06 156 ASN A O 1
ATOM 1265 N N . CYS A 1 157 ? 1.682 -18.315 6.304 1.00 85.81 157 CYS A N 1
ATOM 1266 C CA . CYS A 1 157 ? 0.848 -19.336 5.666 1.00 85.81 157 CYS A CA 1
ATOM 1267 C C . CYS A 1 157 ? 0.494 -18.979 4.221 1.00 85.81 157 CYS A C 1
ATOM 1269 O O . CYS A 1 157 ? 0.381 -19.860 3.373 1.00 85.81 157 CYS A O 1
ATOM 1271 N N . THR A 1 158 ? 0.354 -17.696 3.918 1.00 89.88 158 THR A N 1
ATOM 1272 C CA . THR A 1 158 ? -0.083 -17.255 2.597 1.00 89.88 158 THR A CA 1
ATOM 1273 C C . THR A 1 158 ? 0.814 -16.134 2.122 1.00 89.88 158 THR A C 1
ATOM 1275 O O . THR A 1 158 ? 0.973 -15.122 2.802 1.00 89.88 158 THR A O 1
ATOM 1278 N N . TRP A 1 159 ? 1.343 -16.256 0.910 1.00 88.50 159 TRP A N 1
ATOM 1279 C CA . TRP A 1 159 ? 2.171 -15.218 0.309 1.00 88.50 159 TRP A CA 1
ATOM 1280 C C . TRP A 1 159 ? 1.644 -14.832 -1.068 1.00 88.50 159 TRP A C 1
ATOM 1282 O O . TRP A 1 159 ? 1.032 -15.630 -1.773 1.00 88.50 159 TRP A O 1
ATOM 1292 N N . HIS A 1 160 ? 1.867 -13.581 -1.462 1.00 90.56 160 HIS A N 1
ATOM 1293 C CA . HIS A 1 160 ? 1.443 -13.095 -2.771 1.00 90.56 160 HIS A CA 1
ATOM 1294 C C . HIS A 1 160 ? 2.555 -13.283 -3.803 1.00 90.56 160 HIS A C 1
ATOM 1296 O O . HIS A 1 160 ? 3.629 -12.674 -3.715 1.00 90.56 160 HIS A O 1
ATOM 1302 N N . CYS A 1 161 ? 2.294 -14.125 -4.797 1.00 88.69 161 CYS A N 1
ATOM 1303 C CA . CYS A 1 161 ? 3.279 -14.507 -5.785 1.00 88.69 161 CYS A CA 1
ATOM 1304 C C . CYS A 1 161 ? 3.484 -13.436 -6.850 1.00 88.69 161 CYS A C 1
ATOM 1306 O O . CYS A 1 161 ? 2.591 -13.092 -7.613 1.00 88.69 161 CYS A O 1
ATOM 1308 N N . VAL A 1 162 ? 4.723 -12.963 -6.993 1.00 82.19 162 VAL A N 1
ATOM 1309 C CA . VAL A 1 162 ? 5.074 -11.959 -8.009 1.00 82.19 162 VAL A CA 1
ATOM 1310 C C . VAL A 1 162 ? 4.984 -12.469 -9.453 1.00 82.19 162 VAL A C 1
ATOM 1312 O O . VAL A 1 162 ? 4.978 -11.648 -10.370 1.00 82.19 162 VAL A O 1
ATOM 1315 N N . LYS A 1 163 ? 4.948 -13.790 -9.681 1.00 84.62 163 LYS A N 1
ATOM 1316 C CA . LYS A 1 163 ? 4.802 -14.376 -11.023 1.00 84.62 163 LYS A CA 1
ATOM 1317 C C . LYS A 1 163 ? 3.329 -14.444 -11.440 1.00 84.62 163 LYS A C 1
ATOM 1319 O O . LYS A 1 163 ? 2.990 -13.857 -12.461 1.00 84.62 163 LYS A O 1
ATOM 1324 N N . CYS A 1 164 ? 2.473 -15.114 -10.662 1.00 88.12 164 CYS A N 1
ATOM 1325 C CA . CYS A 1 164 ? 1.046 -15.239 -10.992 1.00 88.12 164 CYS A CA 1
ATOM 1326 C C . CYS A 1 164 ? 0.175 -14.072 -10.508 1.00 88.12 164 CYS A C 1
ATOM 1328 O O . CYS A 1 164 ? -0.935 -13.944 -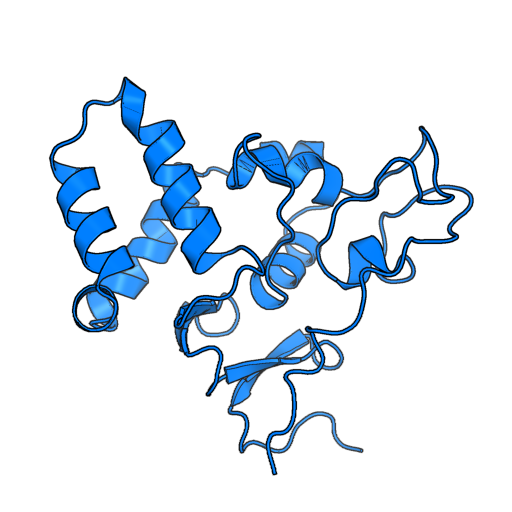10.997 1.00 88.12 164 CYS A O 1
ATOM 1330 N N . GLN A 1 165 ? 0.684 -13.194 -9.635 1.00 89.25 165 GLN A N 1
ATOM 1331 C CA . GLN A 1 165 ? -0.059 -12.065 -9.050 1.00 89.25 165 GLN A CA 1
ATOM 1332 C C . GLN A 1 165 ? -1.248 -12.498 -8.173 1.00 89.25 165 GLN A C 1
ATOM 1334 O O . GLN A 1 165 ? -2.239 -11.786 -8.062 1.00 89.25 165 GLN A O 1
ATOM 1339 N N . GLU A 1 166 ? -1.124 -13.643 -7.498 1.00 91.31 166 GLU A N 1
ATOM 1340 C CA . GLU A 1 166 ? -2.163 -14.211 -6.632 1.00 91.31 166 GLU A CA 1
ATOM 1341 C C . GLU A 1 166 ? -1.606 -14.574 -5.249 1.00 91.31 166 GLU A C 1
ATOM 1343 O O . GLU A 1 166 ? -0.414 -14.856 -5.099 1.00 91.31 166 GLU A O 1
ATOM 1348 N N . CYS A 1 167 ? -2.469 -14.561 -4.229 1.00 92.44 167 CYS A N 1
ATOM 1349 C CA . CYS A 1 167 ? -2.149 -15.080 -2.898 1.00 92.44 167 CYS A CA 1
ATOM 1350 C C . CYS A 1 167 ? -2.321 -16.600 -2.860 1.00 92.44 167 CYS A C 1
ATOM 1352 O O . CYS A 1 167 ? -3.423 -17.111 -3.061 1.00 92.44 167 CYS A O 1
ATOM 1354 N N . VAL A 1 168 ? -1.236 -17.300 -2.546 1.00 90.75 168 VAL A N 1
ATOM 1355 C CA . VAL A 1 168 ? -1.139 -18.764 -2.551 1.00 90.75 168 VAL A CA 1
ATOM 1356 C C . VAL A 1 168 ? -0.756 -19.267 -1.164 1.00 90.75 168 VAL A C 1
ATOM 1358 O O . VAL A 1 168 ? 0.016 -18.609 -0.458 1.00 90.75 168 VAL A O 1
ATOM 1361 N N . ASP A 1 169 ? -1.307 -20.416 -0.762 1.00 88.44 169 ASP A N 1
ATOM 1362 C CA . ASP A 1 169 ? -0.850 -21.087 0.459 1.00 88.44 169 ASP A CA 1
ATOM 1363 C C . ASP A 1 169 ? 0.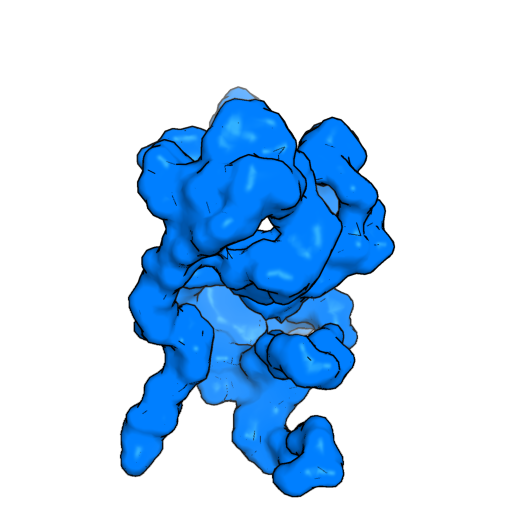584 -21.583 0.226 1.00 88.44 169 ASP A C 1
ATOM 1365 O O . ASP A 1 169 ? 0.928 -22.044 -0.861 1.00 88.44 169 ASP A O 1
ATOM 1369 N N . TRP A 1 170 ? 1.443 -21.488 1.237 1.00 81.31 170 TRP A N 1
ATOM 1370 C CA . TRP A 1 170 ? 2.848 -21.893 1.138 1.00 81.31 170 TRP A CA 1
ATOM 1371 C C . TRP A 1 170 ? 3.053 -23.369 0.751 1.00 81.31 170 TRP A C 1
ATOM 1373 O O . TRP A 1 170 ? 4.139 -23.736 0.303 1.00 81.31 170 TRP A O 1
ATOM 1383 N N . ARG A 1 171 ? 2.033 -24.219 0.925 1.00 82.38 171 ARG A N 1
ATOM 1384 C CA . ARG A 1 171 ? 2.041 -25.645 0.554 1.00 82.38 171 ARG A CA 1
ATOM 1385 C C . ARG A 1 171 ? 1.532 -25.899 -0.859 1.00 82.38 171 ARG A C 1
ATOM 1387 O O . ARG A 1 171 ? 1.693 -27.010 -1.363 1.00 82.38 171 ARG A O 1
ATOM 1394 N N . GLU A 1 172 ? 0.872 -24.925 -1.472 1.00 83.81 172 GLU A N 1
ATOM 1395 C CA . GLU A 1 172 ? 0.313 -25.078 -2.806 1.00 83.81 172 GLU A CA 1
ATOM 1396 C C . GLU A 1 172 ? 1.404 -24.903 -3.855 1.00 83.81 172 GLU A C 1
ATOM 1398 O O . GLU A 1 172 ? 2.165 -23.937 -3.858 1.00 83.81 172 GLU A O 1
ATOM 1403 N N . TRP A 1 173 ? 1.467 -25.852 -4.785 1.00 79.25 173 TRP A N 1
ATOM 1404 C CA . TRP A 1 173 ? 2.287 -25.685 -5.971 1.00 79.25 173 TRP A CA 1
ATOM 1405 C C . TRP A 1 173 ? 1.629 -24.673 -6.904 1.00 79.25 173 TRP A C 1
ATOM 1407 O O . TRP A 1 173 ? 0.470 -24.827 -7.287 1.00 79.25 173 TRP A O 1
ATOM 1417 N N . HIS A 1 174 ? 2.383 -23.665 -7.321 1.00 77.94 174 HIS A N 1
ATOM 1418 C CA . HIS A 1 174 ? 1.921 -22.654 -8.261 1.00 77.94 174 HIS A CA 1
ATOM 1419 C C . HIS A 1 174 ? 3.028 -22.316 -9.269 1.00 77.94 174 HIS A C 1
ATOM 1421 O O . HIS A 1 174 ? 4.188 -22.686 -9.111 1.00 77.94 174 HIS A O 1
ATOM 1427 N N . CYS A 1 175 ? 2.663 -21.589 -10.328 1.00 77.81 175 CYS A N 1
ATOM 1428 C CA . CYS A 1 175 ? 3.571 -21.085 -11.369 1.00 77.81 175 CYS A CA 1
ATOM 1429 C C . CYS A 1 175 ? 4.272 -22.107 -12.280 1.00 77.81 175 CYS A C 1
ATOM 1431 O O . CYS A 1 175 ? 5.127 -21.680 -13.047 1.00 77.81 175 CYS A O 1
ATOM 1433 N N . GLY A 1 176 ? 3.842 -23.374 -12.293 1.00 63.06 176 GLY A N 1
ATOM 1434 C CA . GLY A 1 176 ? 3.969 -24.267 -13.457 1.00 63.06 176 GLY A CA 1
ATOM 1435 C C . GLY A 1 176 ? 5.371 -24.483 -14.040 1.00 63.06 176 GLY A C 1
ATOM 1436 O O . GLY A 1 176 ? 5.464 -24.847 -15.210 1.00 63.06 176 GLY A O 1
ATOM 1437 N N . GLU A 1 177 ? 6.429 -24.272 -13.258 1.00 51.69 177 GLU A N 1
ATOM 1438 C CA . GLU A 1 177 ? 7.819 -24.561 -13.638 1.00 51.69 177 GLU A CA 1
ATOM 1439 C C . GLU A 1 177 ? 8.425 -25.591 -12.694 1.00 51.69 177 GLU A C 1
ATOM 1441 O O . GLU A 1 177 ? 8.553 -25.266 -11.493 1.00 51.69 177 GLU A O 1
#

pLDDT: mean 85.84, std 14.12, range [32.41, 97.06]

Secondary structure (DSSP, 8-state):
-----GGGS--PPP--SS---STTSHHHHTT----TTSTTGGG---GGGGTHHHH-SSS---B-HHHHHHHHHH-SSHHHHHHS-HHHHHHHHHHHHTTTTHHHH-HHHHHHHHHHHHS-HHHHHHHHHHHHHHHHBSS--SEEEETTTTEEEETTTEEE-TTT-SEEETTS--S--

Foldseek 3Di:
DPPPPPLPDDDDAFADQAEDQDCVTVCLLQQFDHDPPHNHPPRYFRLSVLCCLQQNDPDGWGWALQLSLVCNVQDRGNVSVNVPDLVVVLVLQVVQCVVPVVLVVFVQSVVLVVVCVVDDPVCNSNSSSVVCCQATTPPDHQWHQHPQVSHIDGCQQWGQDSQVRHIDGPPDDDDPD

Radius of gyration: 16.61 Å; chains: 1; bounding box: 36×40×38 Å